Protein AF-A0A4C1Y796-F1 (afdb_monomer_lite)

Foldseek 3Di:
DDPDPVVVVVCVVCVVVVVVVVQVVCVVVVNDDDPPCVVCPPPVNVVVVVVVVVVVVVQLVQADCLPDPPDDPVFDADNVRSDTDDPVLVVCVVCVVVVVVVLVVVQVVCCVVPVCSVVDDDDDDDHRHPVVPDDFDWDQDPNDTDTDDDPPCPVVVVVVVVVVVD

Sequence (166 aa):
MTNSVAARQRWAINHSARARLISHVLKTAGIAKNQDITSELKSSRIRKSHQQVEKFTRTLQQYMNPFDNSLDADKLYNITTGEAAAQNTTDFLLNVESRGETLRDNFITEVIERHARFQEPIKKNPVFTFSTVKEKKKVVLGGKVQELRLQRDLFGRLLALSLEKK

pLDDT: mean 81.38, std 10.47, range [43.47, 95.38]

Structure (mmCIF, N/CA/C/O backbone):
data_AF-A0A4C1Y796-F1
#
_entry.id   AF-A0A4C1Y796-F1
#
loop_
_atom_site.group_PDB
_atom_site.id
_atom_site.type_symbol
_atom_site.label_atom_id
_atom_site.label_alt_id
_atom_site.label_comp_id
_atom_site.label_asym_id
_atom_site.label_entity_id
_atom_site.label_seq_id
_atom_site.pdbx_PDB_ins_code
_atom_site.Cartn_x
_atom_site.Cartn_y
_atom_site.Cartn_z
_atom_site.occupancy
_atom_site.B_iso_or_equiv
_atom_site.auth_seq_id
_atom_site.auth_comp_id
_atom_site.auth_asym_id
_atom_site.auth_atom_id
_atom_site.pdbx_PDB_model_num
ATOM 1 N N . MET A 1 1 ? 16.492 1.380 15.824 1.00 44.69 1 MET A N 1
ATOM 2 C CA . MET A 1 1 ? 16.073 -0.037 15.923 1.00 44.69 1 MET A CA 1
ATOM 3 C C . MET A 1 1 ? 17.283 -0.894 15.603 1.00 44.69 1 MET A C 1
ATOM 5 O O . MET A 1 1 ? 17.937 -0.628 14.607 1.00 44.69 1 MET A O 1
ATOM 9 N N . THR A 1 2 ? 17.640 -1.836 16.470 1.00 43.47 2 THR A N 1
ATOM 10 C CA . THR A 1 2 ? 18.815 -2.704 16.311 1.00 43.47 2 THR A CA 1
ATOM 11 C C . THR A 1 2 ? 18.591 -3.703 15.167 1.00 43.47 2 THR A C 1
ATOM 13 O O . THR A 1 2 ? 17.602 -4.437 15.156 1.00 43.47 2 THR A O 1
ATOM 16 N N . ASN A 1 3 ? 19.507 -3.742 14.194 1.00 62.19 3 ASN A N 1
ATOM 17 C CA . ASN A 1 3 ? 19.367 -4.552 12.974 1.00 62.19 3 ASN A CA 1
ATOM 18 C C . ASN A 1 3 ? 19.510 -6.074 13.197 1.00 62.19 3 ASN A C 1
ATOM 20 O O . ASN A 1 3 ? 19.205 -6.850 12.295 1.00 62.19 3 ASN A O 1
ATOM 24 N N . SER A 1 4 ? 19.865 -6.532 14.402 1.00 81.38 4 SER A N 1
ATOM 25 C CA . SER A 1 4 ? 20.043 -7.958 14.717 1.00 81.38 4 SER A CA 1
ATOM 26 C C . SER A 1 4 ? 18.717 -8.700 14.960 1.00 81.38 4 SER A C 1
ATOM 28 O O . SER A 1 4 ? 17.916 -8.308 15.813 1.00 81.38 4 SER A O 1
ATOM 30 N N . VAL A 1 5 ? 18.511 -9.816 14.248 1.00 77.38 5 VAL A N 1
ATOM 31 C CA . VAL A 1 5 ? 17.364 -10.736 14.415 1.00 77.38 5 VAL A CA 1
ATOM 32 C C . VAL A 1 5 ? 17.306 -11.297 15.840 1.00 77.38 5 VAL A C 1
ATOM 34 O O . VAL A 1 5 ? 16.261 -11.224 16.485 1.00 77.38 5 VAL A O 1
ATOM 37 N N . ALA A 1 6 ? 18.441 -11.756 16.375 1.00 81.81 6 ALA A N 1
ATOM 38 C CA . ALA A 1 6 ? 18.541 -12.277 17.739 1.00 81.81 6 ALA A CA 1
ATOM 39 C C . ALA A 1 6 ? 18.196 -11.214 18.797 1.00 81.81 6 ALA A C 1
ATOM 41 O O . ALA A 1 6 ? 17.569 -11.509 19.815 1.00 81.81 6 ALA A O 1
ATOM 42 N N . ALA A 1 7 ? 18.567 -9.951 18.559 1.00 76.12 7 ALA A N 1
ATOM 43 C CA . ALA A 1 7 ? 18.174 -8.852 19.438 1.00 76.12 7 ALA A CA 1
ATOM 44 C C . ALA A 1 7 ? 16.652 -8.624 19.430 1.00 76.12 7 ALA A C 1
ATOM 46 O O . ALA A 1 7 ? 16.073 -8.412 20.494 1.00 76.12 7 ALA A O 1
ATOM 47 N N . ARG A 1 8 ? 15.994 -8.727 18.264 1.00 76.06 8 ARG A N 1
ATOM 48 C CA . ARG A 1 8 ? 14.529 -8.618 18.150 1.00 76.06 8 ARG A CA 1
ATOM 49 C C . ARG A 1 8 ? 13.802 -9.775 18.832 1.00 76.06 8 ARG A C 1
ATOM 51 O O . ARG A 1 8 ? 12.835 -9.520 19.538 1.00 76.06 8 ARG A O 1
ATOM 58 N N . GLN A 1 9 ? 14.288 -11.008 18.689 1.00 76.62 9 GLN A N 1
ATOM 59 C CA . GLN A 1 9 ? 13.719 -12.181 19.367 1.00 76.62 9 GLN A CA 1
ATOM 60 C C . GLN A 1 9 ? 13.841 -12.06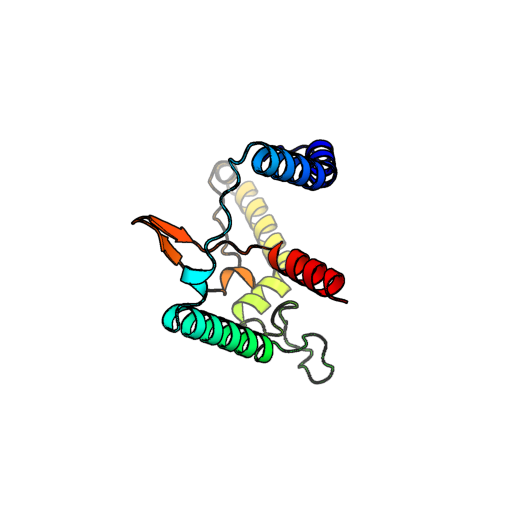6 20.889 1.00 76.62 9 GLN A C 1
ATOM 62 O O . GLN A 1 9 ? 12.847 -12.184 21.601 1.00 76.62 9 GLN A O 1
ATOM 67 N N . ARG A 1 10 ? 15.039 -11.742 21.399 1.00 77.12 10 ARG A N 1
ATOM 68 C CA . ARG A 1 10 ? 15.248 -11.517 22.838 1.00 77.12 10 ARG A CA 1
ATOM 69 C C . ARG A 1 10 ? 14.398 -10.374 23.372 1.00 77.12 10 ARG A C 1
ATOM 71 O O . ARG A 1 10 ? 13.923 -10.462 24.501 1.00 77.12 10 ARG A O 1
ATOM 78 N N . TRP A 1 11 ? 14.220 -9.309 22.592 1.00 74.38 11 TRP A N 1
ATOM 79 C CA . TRP A 1 11 ? 13.318 -8.225 22.958 1.00 74.38 11 TRP A CA 1
ATOM 80 C C . TRP A 1 11 ? 11.871 -8.719 23.002 1.00 74.38 11 TRP A C 1
ATOM 82 O O . TRP A 1 11 ? 11.246 -8.575 24.039 1.00 74.38 11 TRP A O 1
ATOM 92 N N . ALA A 1 12 ? 11.366 -9.378 21.958 1.00 72.81 12 ALA A N 1
ATOM 93 C CA . ALA A 1 12 ? 9.986 -9.865 21.902 1.00 72.81 12 ALA A CA 1
ATOM 94 C C . ALA A 1 12 ? 9.640 -10.821 23.058 1.00 72.81 12 ALA A C 1
ATOM 96 O O . ALA A 1 12 ? 8.595 -10.665 23.683 1.00 72.81 12 ALA A O 1
ATOM 97 N N . ILE A 1 13 ? 10.544 -11.750 23.390 1.00 77.50 13 ILE A N 1
ATOM 98 C CA . ILE A 1 13 ? 10.353 -12.722 24.479 1.00 77.50 13 ILE A CA 1
ATOM 99 C C . ILE A 1 13 ? 10.372 -12.030 25.849 1.00 77.50 13 ILE A C 1
ATOM 101 O O . ILE A 1 13 ? 9.505 -12.266 26.684 1.00 77.50 13 ILE A O 1
ATOM 105 N N . ASN A 1 14 ? 11.351 -11.153 26.092 1.00 80.44 14 ASN A N 1
ATOM 106 C CA . ASN A 1 14 ? 11.562 -10.582 27.426 1.00 80.44 14 ASN A CA 1
ATOM 107 C C . ASN A 1 14 ? 10.782 -9.288 27.678 1.00 80.44 14 ASN A C 1
ATOM 109 O O . ASN A 1 14 ? 10.699 -8.841 28.822 1.00 80.44 14 ASN A O 1
ATOM 113 N N . HIS A 1 15 ? 10.257 -8.637 26.640 1.00 78.25 15 HIS A N 1
ATOM 114 C CA . HIS A 1 15 ? 9.634 -7.323 26.769 1.00 78.25 15 HIS A CA 1
ATOM 115 C C . HIS A 1 15 ? 8.375 -7.375 27.632 1.00 78.25 15 HIS A C 1
ATOM 117 O O . HIS A 1 15 ? 8.231 -6.542 28.524 1.00 78.25 15 HIS A O 1
ATOM 123 N N . SER A 1 16 ? 7.513 -8.374 27.432 1.00 76.94 16 SER A N 1
ATOM 124 C CA . SER A 1 16 ? 6.291 -8.550 28.225 1.00 76.94 16 SER A CA 1
ATOM 125 C C . SER A 1 16 ? 6.600 -8.821 29.702 1.00 76.94 16 SER A C 1
ATOM 127 O O . SER A 1 16 ? 6.007 -8.195 30.580 1.00 76.94 16 SER A O 1
ATOM 129 N N . ALA A 1 17 ? 7.580 -9.684 29.985 1.00 77.75 17 ALA A N 1
ATOM 130 C CA . ALA A 1 17 ? 8.030 -9.990 31.342 1.00 77.75 17 ALA A CA 1
ATOM 131 C C . ALA A 1 17 ? 8.641 -8.762 32.037 1.00 77.75 17 ALA A C 1
ATOM 133 O O . ALA A 1 17 ? 8.296 -8.456 33.178 1.00 77.75 17 ALA A O 1
ATOM 134 N N . ARG A 1 18 ? 9.494 -8.005 31.332 1.00 81.44 18 ARG A N 1
ATOM 135 C CA . ARG A 1 18 ? 10.072 -6.750 31.840 1.00 81.44 18 ARG A CA 1
ATOM 136 C C . ARG A 1 18 ? 9.007 -5.693 32.101 1.00 81.44 18 ARG A C 1
ATOM 138 O O . ARG A 1 18 ? 9.038 -5.066 33.152 1.00 81.44 18 ARG A O 1
ATOM 145 N N . ALA A 1 19 ? 8.060 -5.517 31.181 1.00 82.19 19 ALA A N 1
ATOM 146 C CA . ALA A 1 19 ? 6.948 -4.591 31.363 1.00 82.19 19 ALA A CA 1
ATOM 147 C C . ALA A 1 19 ? 6.131 -4.960 32.608 1.00 82.19 19 ALA A C 1
ATOM 149 O O . ALA A 1 19 ? 5.857 -4.096 33.433 1.00 82.19 19 ALA A O 1
ATOM 150 N N . ARG A 1 20 ? 5.831 -6.251 32.798 1.00 81.00 20 ARG A N 1
ATOM 151 C CA . ARG A 1 20 ? 5.090 -6.751 33.963 1.00 81.00 20 ARG A CA 1
ATOM 152 C C . ARG A 1 20 ? 5.836 -6.518 35.281 1.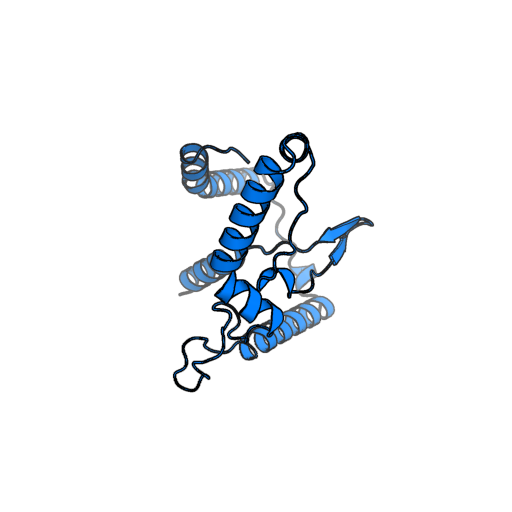00 81.00 20 ARG A C 1
ATOM 154 O O . ARG A 1 20 ? 5.225 -6.044 36.233 1.00 81.00 20 ARG A O 1
ATOM 161 N N . LEU A 1 21 ? 7.141 -6.801 35.328 1.00 86.12 21 LEU A N 1
ATOM 162 C CA . LEU A 1 21 ? 7.988 -6.533 36.499 1.00 86.12 21 LEU A CA 1
ATOM 163 C C . LEU A 1 21 ? 8.018 -5.043 36.844 1.00 86.12 21 LEU A C 1
ATOM 165 O O . LEU A 1 21 ? 7.805 -4.679 37.996 1.00 86.12 21 LEU A O 1
ATOM 169 N N . ILE A 1 22 ? 8.220 -4.180 35.847 1.00 84.94 22 ILE A N 1
ATOM 170 C CA . ILE A 1 22 ? 8.227 -2.725 36.038 1.00 84.94 22 ILE A CA 1
ATOM 171 C C . ILE A 1 22 ? 6.864 -2.247 36.550 1.00 84.94 22 ILE A C 1
ATOM 173 O O . ILE A 1 22 ? 6.808 -1.514 37.534 1.00 84.94 22 ILE A O 1
ATOM 177 N N . SER A 1 23 ? 5.762 -2.691 35.937 1.00 82.81 23 SER A N 1
ATOM 178 C CA . SER A 1 23 ? 4.407 -2.360 36.395 1.00 82.81 23 SER A CA 1
ATOM 179 C C . SER A 1 23 ? 4.155 -2.812 37.832 1.00 82.81 23 SER A C 1
ATOM 181 O O . SER A 1 23 ? 3.546 -2.068 38.599 1.00 82.81 23 SER A O 1
ATOM 183 N N . HIS A 1 24 ? 4.635 -4.000 38.211 1.00 86.81 24 HIS A N 1
ATOM 184 C CA . HIS A 1 24 ? 4.525 -4.498 39.577 1.00 86.81 24 HIS A CA 1
ATOM 185 C C . HIS A 1 24 ? 5.317 -3.619 40.551 1.00 86.81 24 HIS A C 1
ATOM 187 O O . HIS A 1 24 ? 4.725 -3.098 41.485 1.00 86.81 24 HIS A O 1
ATOM 193 N N . VAL A 1 25 ? 6.602 -3.356 40.285 1.00 89.00 25 VAL A N 1
ATOM 194 C CA . VAL A 1 25 ? 7.455 -2.499 41.131 1.00 89.00 25 VAL A CA 1
ATOM 195 C C . VAL A 1 25 ? 6.861 -1.100 41.302 1.00 89.00 25 VAL A C 1
ATOM 197 O O . VAL A 1 25 ? 6.788 -0.602 42.421 1.00 89.00 25 VAL A O 1
ATOM 200 N N . LEU A 1 26 ? 6.379 -0.479 40.221 1.00 86.50 26 LEU A N 1
ATOM 201 C CA . LEU A 1 26 ? 5.731 0.836 40.283 1.00 86.50 26 LEU A CA 1
ATOM 202 C C . LEU A 1 26 ? 4.467 0.817 41.150 1.00 86.50 26 LEU A C 1
ATOM 204 O O . LEU A 1 26 ? 4.203 1.788 41.860 1.00 86.50 26 LEU A O 1
ATOM 208 N N . LYS A 1 27 ? 3.693 -0.274 41.102 1.00 85.81 27 LYS A N 1
ATOM 209 C CA . LYS A 1 27 ? 2.500 -0.459 41.937 1.00 85.81 27 LYS A CA 1
ATOM 210 C C . LYS A 1 27 ? 2.877 -0.626 43.407 1.00 85.81 27 LYS A C 1
ATOM 212 O O . LYS A 1 27 ? 2.297 0.053 44.246 1.00 85.81 27 LYS A O 1
ATOM 217 N N . THR A 1 28 ? 3.860 -1.471 43.714 1.00 87.62 28 THR A N 1
ATOM 218 C CA . THR A 1 28 ? 4.323 -1.716 45.090 1.00 87.62 28 THR A CA 1
ATOM 219 C C . THR A 1 28 ? 4.978 -0.478 45.704 1.00 87.62 28 THR A C 1
ATOM 221 O O . THR A 1 28 ? 4.809 -0.221 46.889 1.00 87.62 28 THR A O 1
ATOM 224 N N . ALA A 1 29 ? 5.666 0.332 44.896 1.00 88.88 29 ALA A N 1
ATOM 225 C CA . ALA A 1 29 ? 6.259 1.600 45.317 1.00 88.88 29 ALA A CA 1
ATOM 226 C C . ALA A 1 29 ? 5.237 2.747 45.466 1.00 88.88 29 ALA A C 1
ATOM 228 O O . ALA A 1 29 ? 5.627 3.866 45.785 1.00 88.88 29 ALA A O 1
ATOM 229 N N . GLY A 1 30 ? 3.949 2.516 45.177 1.00 82.50 30 GLY A N 1
ATOM 230 C CA . GLY A 1 30 ? 2.908 3.552 45.229 1.00 82.50 30 GLY A CA 1
ATOM 231 C C . GLY A 1 30 ? 3.037 4.644 44.155 1.00 82.50 30 GLY A C 1
ATOM 232 O O . GLY A 1 30 ? 2.333 5.647 44.208 1.00 82.50 30 GLY A O 1
ATOM 233 N N . ILE A 1 31 ? 3.923 4.460 43.170 1.00 85.81 31 ILE A N 1
ATOM 234 C CA . ILE A 1 31 ? 4.189 5.417 42.080 1.00 85.81 31 ILE A CA 1
ATOM 235 C C . ILE A 1 31 ? 3.190 5.225 40.930 1.00 85.81 31 ILE A C 1
ATOM 237 O O . ILE A 1 31 ? 2.945 6.140 40.139 1.00 85.81 31 ILE A O 1
ATOM 241 N N . ALA A 1 32 ? 2.611 4.028 40.809 1.00 76.44 32 ALA A N 1
ATOM 242 C CA . ALA A 1 32 ? 1.617 3.736 39.790 1.00 76.44 32 ALA A CA 1
ATOM 243 C C . ALA A 1 32 ? 0.385 4.633 39.975 1.00 76.44 32 ALA A C 1
ATOM 245 O O . ALA A 1 32 ? -0.397 4.469 40.909 1.00 76.44 32 ALA A O 1
ATOM 246 N N . LYS A 1 33 ? 0.191 5.574 39.048 1.00 68.44 33 LYS A N 1
ATOM 247 C CA . LYS A 1 33 ? -1.053 6.336 38.957 1.00 68.44 33 LYS A CA 1
ATOM 248 C C . LYS A 1 33 ? -2.173 5.386 38.550 1.00 68.44 33 LYS A C 1
ATOM 250 O O . LYS A 1 33 ? -2.094 4.764 37.489 1.00 68.44 33 LYS A O 1
ATOM 255 N N . ASN A 1 34 ? -3.223 5.310 39.362 1.00 68.50 34 ASN A N 1
ATOM 256 C CA . ASN A 1 34 ? -4.478 4.724 38.913 1.00 68.50 34 ASN A CA 1
ATOM 257 C C . ASN A 1 34 ? -4.961 5.516 37.693 1.00 68.50 34 ASN A C 1
ATOM 259 O O . ASN A 1 34 ? -4.911 6.748 37.683 1.00 68.50 34 ASN A O 1
ATOM 263 N N . GLN A 1 35 ? -5.370 4.810 36.642 1.00 64.50 35 GLN A N 1
ATOM 264 C CA . GLN A 1 35 ? -5.948 5.450 35.468 1.00 64.50 35 GLN A CA 1
ATOM 265 C C . GLN A 1 35 ? -7.225 6.182 35.892 1.00 64.50 35 GLN A C 1
ATOM 267 O O . GLN A 1 35 ? -8.168 5.557 36.374 1.00 64.50 35 GLN A O 1
ATOM 272 N N . ASP A 1 36 ? -7.256 7.504 35.719 1.00 66.75 36 ASP A N 1
ATOM 273 C CA . ASP A 1 36 ? -8.472 8.289 35.913 1.00 66.75 36 ASP A CA 1
ATOM 274 C C . ASP A 1 36 ? -9.425 8.071 34.728 1.00 66.75 36 ASP A C 1
ATOM 276 O O . ASP A 1 36 ? -9.423 8.801 33.728 1.00 66.75 36 ASP A O 1
ATOM 280 N N . ILE A 1 37 ? -10.244 7.028 34.857 1.00 69.50 37 ILE A N 1
ATOM 281 C CA . ILE A 1 37 ? -11.282 6.660 33.888 1.00 69.50 37 ILE A CA 1
ATOM 282 C C . ILE A 1 37 ? -12.424 7.682 33.833 1.00 69.50 37 ILE A C 1
ATOM 284 O O . ILE A 1 37 ? -13.161 7.733 32.850 1.00 69.50 37 ILE A O 1
ATOM 288 N N . THR A 1 38 ? -12.565 8.544 34.845 1.00 74.75 38 THR A N 1
ATOM 289 C CA . THR A 1 38 ? -13.658 9.527 34.941 1.00 74.75 38 THR A CA 1
ATOM 290 C C . THR A 1 38 ? -13.635 10.493 33.760 1.00 74.75 38 THR A C 1
ATOM 292 O O . THR A 1 38 ? -14.674 10.928 33.258 1.00 74.75 38 THR A O 1
ATOM 295 N N . SER A 1 39 ? -12.436 10.803 33.262 1.00 73.44 39 SER A N 1
ATOM 296 C CA . SER A 1 39 ? -12.249 11.638 32.079 1.00 73.44 39 SER A CA 1
ATOM 297 C C . SER A 1 39 ? -12.752 10.982 30.784 1.00 73.44 39 SER A C 1
ATOM 299 O O . SER A 1 39 ? -13.239 11.700 29.904 1.00 73.44 39 SER A O 1
ATOM 301 N N . GLU A 1 40 ? -12.690 9.651 30.681 1.00 70.50 40 GLU A N 1
ATOM 302 C CA . GLU A 1 40 ? -13.176 8.863 29.540 1.00 70.50 40 GLU A CA 1
ATOM 303 C C . GLU A 1 40 ? -14.692 8.634 29.594 1.00 70.50 40 GLU A C 1
ATOM 305 O O . GLU A 1 40 ? -15.341 8.608 28.548 1.00 70.50 40 GLU A O 1
ATOM 310 N N . LEU A 1 41 ? -15.271 8.581 30.798 1.00 81.12 41 LEU A N 1
ATOM 311 C CA . LEU A 1 41 ? -16.715 8.432 31.032 1.00 81.12 41 LEU A CA 1
ATOM 312 C C . LEU A 1 41 ? -17.532 9.705 30.738 1.00 81.12 41 LEU A C 1
ATOM 314 O O . LEU A 1 41 ? -18.760 9.698 30.819 1.00 81.12 41 LEU A O 1
ATOM 318 N N . LYS A 1 42 ? -16.888 10.819 30.366 1.00 87.94 42 LYS A N 1
ATOM 319 C CA . LYS A 1 42 ? -17.597 12.041 29.959 1.00 87.94 42 LYS A CA 1
ATOM 320 C C . LYS A 1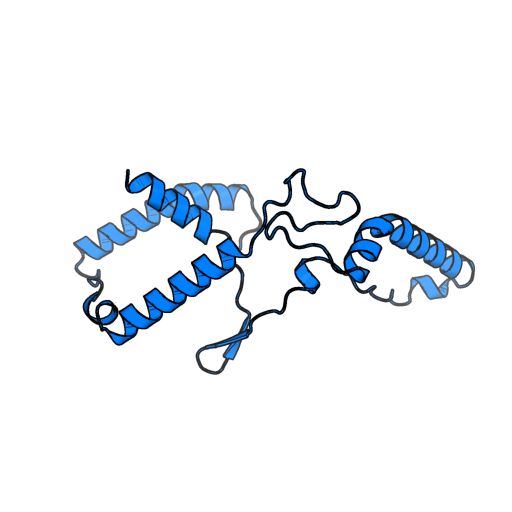 42 ? -18.440 11.766 28.710 1.00 87.94 42 LYS A C 1
ATOM 322 O O . LYS A 1 42 ? -17.917 11.296 27.703 1.00 87.94 42 LYS A O 1
ATOM 327 N N . SER A 1 43 ? -19.713 12.171 28.717 1.00 87.62 43 SER A N 1
ATOM 328 C CA . SER A 1 43 ? -20.648 11.976 27.588 1.00 87.62 43 SER A CA 1
ATOM 329 C C . SER A 1 43 ? -20.070 12.414 26.228 1.00 87.62 43 SER A C 1
ATOM 331 O O . SER A 1 43 ? -20.183 11.707 25.226 1.00 87.62 43 SER A O 1
ATOM 333 N N . SER A 1 44 ? -19.332 13.529 26.189 1.00 87.69 44 SER A N 1
ATOM 334 C CA . SER A 1 44 ? -18.669 14.007 24.968 1.00 87.69 44 SER A CA 1
ATOM 335 C C . SER A 1 44 ? -17.576 13.064 24.439 1.00 87.69 44 SER A C 1
ATOM 337 O O . SER A 1 44 ? -17.386 12.980 23.223 1.00 87.69 44 SER A O 1
ATOM 339 N N . ARG A 1 45 ? -16.860 12.356 25.323 1.00 82.81 45 ARG A N 1
ATOM 340 C CA . ARG A 1 45 ? -15.840 11.351 24.984 1.00 82.81 45 ARG A CA 1
ATOM 341 C C . ARG A 1 45 ? -16.485 10.044 24.547 1.00 82.81 45 ARG A C 1
ATOM 343 O O . ARG A 1 45 ? -16.089 9.525 23.507 1.00 82.81 45 ARG A O 1
ATOM 350 N N . ILE A 1 46 ? -17.520 9.593 25.255 1.00 87.69 46 ILE A N 1
ATOM 351 C CA . ILE A 1 46 ? -18.316 8.416 24.880 1.00 87.69 46 ILE A CA 1
ATOM 352 C C . ILE A 1 46 ? -18.894 8.599 23.474 1.00 87.69 46 ILE A C 1
ATOM 354 O O . ILE A 1 46 ? -18.683 7.754 22.608 1.00 87.69 46 ILE A O 1
ATOM 358 N N . ARG A 1 47 ? -19.524 9.749 23.195 1.00 91.38 47 ARG A N 1
ATOM 359 C CA . ARG A 1 47 ? -20.065 10.064 21.864 1.00 91.38 47 ARG A CA 1
ATOM 360 C C . ARG A 1 47 ? -18.991 10.034 20.774 1.00 91.38 47 ARG A C 1
ATOM 362 O O . ARG A 1 47 ? -19.224 9.481 19.705 1.00 91.38 47 ARG A O 1
ATOM 369 N N . LYS A 1 48 ? -17.809 10.607 21.032 1.00 88.94 48 LYS A N 1
ATOM 370 C CA . LYS A 1 48 ? -16.680 10.562 20.083 1.00 88.94 48 LYS A CA 1
ATOM 371 C C . LYS A 1 48 ? -16.191 9.134 19.843 1.00 88.94 48 LYS A C 1
ATOM 373 O O . LYS A 1 48 ? -15.937 8.786 18.696 1.00 88.94 48 LYS A O 1
ATOM 37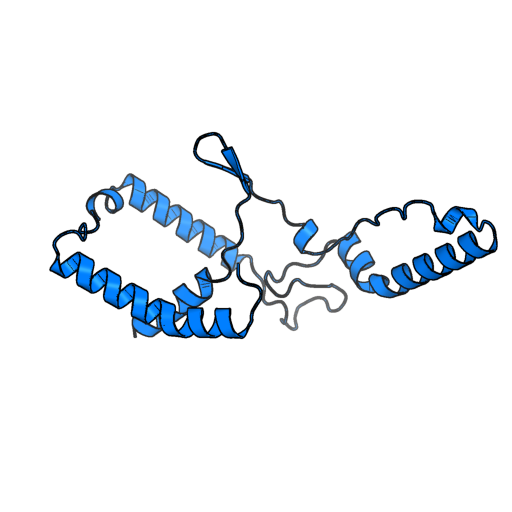8 N N . SER A 1 49 ? -16.073 8.331 20.899 1.00 85.69 49 SER A N 1
ATOM 379 C CA . SER A 1 49 ? -15.672 6.925 20.800 1.00 85.69 49 SER A CA 1
ATOM 380 C C . SER A 1 49 ? -16.680 6.128 19.970 1.00 85.69 49 SER A C 1
ATOM 382 O O . SER A 1 49 ? -16.298 5.453 19.019 1.00 85.69 49 SER A O 1
ATOM 384 N N . HIS A 1 50 ? -17.978 6.312 20.229 1.00 89.88 50 HIS A N 1
ATOM 385 C CA . HIS A 1 50 ? -19.042 5.681 19.452 1.00 89.88 50 HIS A CA 1
ATOM 386 C C . HIS A 1 50 ? -18.956 6.042 17.964 1.00 89.88 50 HIS A C 1
ATOM 388 O O . HIS A 1 50 ? -18.887 5.155 17.122 1.00 89.88 50 HIS A O 1
ATOM 394 N N . GLN A 1 51 ? -18.814 7.331 17.637 1.00 92.94 51 GLN A N 1
ATOM 395 C CA . GLN A 1 51 ? -18.624 7.783 16.253 1.00 92.94 51 GLN A CA 1
ATOM 396 C C . GLN A 1 51 ? -17.375 7.184 15.588 1.00 92.94 51 GLN A C 1
ATOM 398 O O . GLN A 1 51 ? -17.356 6.973 14.377 1.00 92.94 51 GLN A O 1
ATOM 403 N N . GLN A 1 52 ? -16.297 6.954 16.342 1.00 87.81 52 GLN A N 1
ATOM 404 C CA . GLN A 1 52 ? -15.087 6.315 15.818 1.00 87.81 52 GLN A CA 1
ATOM 405 C C . GLN A 1 52 ? -15.315 4.831 15.530 1.00 87.81 52 GLN A C 1
ATOM 407 O O . GLN A 1 52 ? -14.904 4.363 14.469 1.00 87.81 52 GLN A O 1
ATOM 412 N N . VAL A 1 53 ? -15.997 4.121 16.431 1.00 88.75 53 VAL A N 1
ATOM 413 C CA . VAL A 1 53 ? -16.376 2.716 16.236 1.00 88.75 53 VAL A CA 1
ATOM 414 C C . VAL A 1 53 ? -17.318 2.579 15.044 1.00 88.75 53 VAL A C 1
ATOM 416 O O . VAL A 1 53 ? -17.054 1.769 14.166 1.00 88.75 53 VAL A O 1
ATOM 419 N N . GLU A 1 54 ? -18.349 3.416 14.935 1.00 92.88 54 GLU A N 1
ATOM 420 C CA . GLU A 1 54 ? -19.256 3.410 13.782 1.00 92.88 54 GLU A CA 1
ATOM 421 C C . GLU A 1 54 ? -18.515 3.646 12.465 1.00 92.88 54 GLU A C 1
ATOM 423 O O . GLU A 1 54 ? -18.746 2.938 11.487 1.00 92.88 54 GLU A O 1
ATOM 428 N N . LYS A 1 55 ? -17.595 4.620 12.425 1.00 88.50 55 LYS A N 1
ATOM 429 C CA . LYS A 1 55 ? -16.758 4.863 11.240 1.00 88.50 55 LYS A CA 1
ATOM 430 C C . LYS A 1 55 ? -15.902 3.650 10.898 1.00 88.50 55 LYS A C 1
ATOM 432 O O . LYS A 1 55 ? -15.783 3.310 9.723 1.00 88.50 55 LYS A O 1
ATOM 437 N N . PHE A 1 56 ? -15.310 3.012 11.901 1.00 85.25 56 PHE A N 1
ATOM 438 C CA . PHE A 1 56 ? -14.504 1.812 11.716 1.00 85.25 56 PHE A CA 1
ATOM 439 C C . PHE A 1 56 ? -15.341 0.653 11.165 1.00 85.25 56 PHE A C 1
ATOM 441 O O . PHE A 1 56 ? -14.976 0.088 10.138 1.00 85.25 56 PHE A O 1
ATOM 448 N N . THR A 1 57 ? -16.498 0.368 11.766 1.00 86.69 57 THR A N 1
ATOM 449 C CA . THR A 1 57 ? -17.426 -0.671 11.302 1.00 86.69 57 THR A CA 1
ATOM 450 C C . THR A 1 57 ? -17.901 -0.400 9.879 1.00 86.69 57 THR A C 1
ATOM 452 O O . THR A 1 57 ? -17.837 -1.295 9.044 1.00 86.69 57 THR A O 1
ATOM 455 N N . ARG A 1 58 ? -18.290 0.842 9.562 1.00 88.62 58 ARG A N 1
ATOM 456 C CA . ARG A 1 58 ? -18.656 1.236 8.191 1.00 88.62 58 ARG A CA 1
ATOM 457 C C . ARG A 1 58 ? -17.512 1.018 7.203 1.00 88.62 58 ARG A C 1
ATOM 459 O O . ARG A 1 58 ? -17.752 0.559 6.097 1.00 88.62 58 ARG A O 1
ATOM 466 N N . THR A 1 59 ? -16.275 1.319 7.601 1.00 84.62 59 THR A N 1
ATOM 467 C CA . THR A 1 59 ? -15.095 1.098 6.748 1.00 84.62 59 THR A CA 1
ATOM 468 C C . THR A 1 59 ? -14.856 -0.394 6.512 1.00 84.62 59 THR A C 1
ATOM 470 O O . THR A 1 59 ? -14.553 -0.788 5.395 1.00 84.62 59 THR A O 1
ATOM 473 N N . LEU A 1 60 ? -15.023 -1.236 7.537 1.00 83.00 60 LEU A N 1
ATOM 474 C CA . LEU A 1 60 ? -14.915 -2.689 7.379 1.00 83.00 60 LEU A CA 1
ATOM 475 C C . LEU A 1 60 ? -16.019 -3.260 6.487 1.00 83.00 60 LEU A C 1
ATOM 477 O O . LEU A 1 60 ? -15.742 -4.134 5.680 1.00 83.00 60 LEU A O 1
ATOM 481 N N . GLN A 1 61 ? -17.246 -2.751 6.599 1.00 84.81 61 GLN A N 1
ATOM 482 C CA . GLN A 1 61 ? -18.366 -3.159 5.743 1.00 84.81 61 GLN A CA 1
ATOM 483 C C . GLN A 1 61 ? -18.160 -2.790 4.270 1.00 84.81 61 GLN A C 1
ATOM 485 O O . GLN A 1 61 ? -18.748 -3.419 3.400 1.00 84.81 61 GLN A O 1
ATOM 490 N N . GLN A 1 62 ? -17.344 -1.773 3.985 1.00 82.81 62 GLN A N 1
ATOM 491 C CA . GLN A 1 62 ? -16.957 -1.418 2.619 1.00 82.81 62 GLN A CA 1
ATOM 492 C C . GLN A 1 62 ? -15.896 -2.360 2.043 1.00 82.81 62 GLN A C 1
ATOM 494 O O . GLN A 1 62 ? -15.678 -2.344 0.834 1.00 82.81 62 GLN A O 1
ATOM 499 N N . TYR A 1 63 ? -15.208 -3.143 2.879 1.00 86.44 63 TYR A N 1
ATOM 500 C CA . TYR A 1 63 ? -14.228 -4.102 2.390 1.00 86.44 63 TYR A CA 1
ATOM 501 C C . TYR A 1 63 ? -14.942 -5.336 1.866 1.00 86.44 63 TYR A C 1
ATOM 503 O O . TYR A 1 63 ? -15.825 -5.900 2.510 1.00 86.44 63 TYR A O 1
ATOM 511 N N . MET A 1 64 ? -14.534 -5.744 0.674 1.00 82.38 64 MET A N 1
ATOM 512 C CA . MET A 1 64 ? -15.074 -6.908 -0.006 1.00 82.38 64 MET A CA 1
ATOM 513 C C . MET A 1 64 ? -14.135 -8.097 0.189 1.00 82.38 64 MET A C 1
ATOM 515 O O . MET A 1 64 ? -12.930 -7.916 0.368 1.00 82.38 64 MET A O 1
ATOM 519 N N . ASN A 1 65 ? -14.673 -9.316 0.145 1.00 84.12 65 ASN A N 1
ATOM 520 C CA . ASN A 1 65 ? -13.846 -10.515 0.070 1.00 84.12 65 ASN A CA 1
ATOM 521 C C . ASN A 1 65 ? -13.116 -10.534 -1.289 1.00 84.12 65 ASN A C 1
ATOM 523 O O . ASN A 1 65 ? -13.785 -10.705 -2.304 1.00 84.12 65 ASN A O 1
ATOM 527 N N . PRO A 1 66 ? -11.778 -10.387 -1.342 1.00 84.00 66 PRO A N 1
ATOM 528 C CA . PRO A 1 66 ? -11.028 -10.354 -2.602 1.00 84.00 66 PRO A CA 1
ATOM 529 C C . PRO A 1 66 ? -10.949 -11.719 -3.307 1.00 84.00 66 PRO A C 1
ATOM 531 O O . PRO A 1 66 ? -10.400 -11.792 -4.400 1.00 84.00 66 PRO A O 1
ATOM 534 N N . PHE A 1 67 ? -11.442 -12.791 -2.680 1.00 84.25 67 PHE A N 1
ATOM 535 C CA . PHE A 1 67 ? -11.443 -14.156 -3.217 1.00 84.25 67 PHE A CA 1
ATOM 536 C C . PHE A 1 67 ? -12.858 -14.670 -3.507 1.00 84.25 67 PHE A C 1
ATOM 538 O O . PHE A 1 67 ? -13.078 -15.877 -3.567 1.00 84.25 67 PHE A O 1
ATOM 545 N N . ASP A 1 68 ? -13.842 -13.776 -3.596 1.00 87.94 68 ASP A N 1
ATOM 546 C CA . ASP A 1 68 ? -15.201 -14.167 -3.953 1.00 87.94 68 ASP A CA 1
ATOM 547 C C . ASP A 1 68 ? -15.258 -14.605 -5.429 1.00 87.94 68 ASP A C 1
ATOM 549 O O . ASP A 1 68 ? -14.692 -13.957 -6.308 1.00 87.94 68 ASP A O 1
ATOM 553 N N . ASN A 1 69 ? -15.945 -15.714 -5.707 1.00 86.00 69 ASN A N 1
ATOM 554 C CA . ASN A 1 69 ? -16.077 -16.270 -7.057 1.00 86.00 69 ASN A CA 1
ATOM 555 C C . ASN A 1 69 ? -16.943 -15.396 -7.980 1.00 86.00 69 ASN A C 1
ATOM 557 O O . ASN A 1 69 ? -16.946 -15.603 -9.189 1.00 86.00 69 ASN A O 1
ATOM 561 N N . SER A 1 70 ? -17.701 -14.450 -7.418 1.00 87.88 70 SER A N 1
ATOM 562 C CA . SER A 1 70 ? -18.488 -13.468 -8.172 1.00 87.88 70 SER A CA 1
ATOM 563 C C . SER A 1 70 ? -17.661 -12.292 -8.705 1.00 87.88 70 SER A C 1
A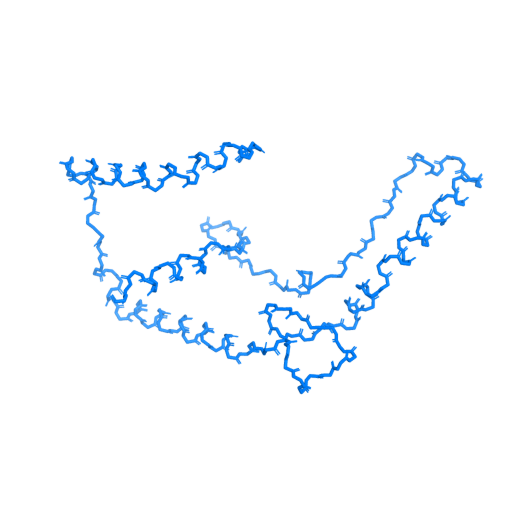TOM 565 O O . SER A 1 70 ? -18.202 -11.441 -9.415 1.00 87.88 70 SER A O 1
ATOM 567 N N . LEU A 1 71 ? -16.370 -12.218 -8.363 1.00 87.00 71 LEU A N 1
ATOM 568 C CA . LEU A 1 71 ? -15.489 -11.156 -8.832 1.00 87.00 71 LEU A CA 1
ATOM 569 C C . LEU A 1 71 ? -15.083 -11.339 -10.289 1.00 87.00 71 LEU A C 1
ATOM 571 O O . LEU A 1 71 ? -14.973 -12.443 -10.814 1.00 87.00 71 LEU A O 1
ATOM 575 N N . ASP A 1 72 ? -14.820 -10.202 -10.918 1.00 89.69 72 ASP A N 1
ATOM 576 C CA . ASP A 1 72 ? -14.320 -10.123 -12.280 1.00 89.69 72 ASP A CA 1
ATOM 577 C C . ASP A 1 72 ? -12.866 -10.612 -12.334 1.00 89.69 72 ASP A C 1
ATOM 579 O O . ASP A 1 72 ? -11.968 -9.967 -11.791 1.00 89.69 72 ASP A O 1
ATOM 583 N N . ALA A 1 73 ? -12.636 -11.754 -12.981 1.00 86.06 73 ALA A N 1
ATOM 584 C CA . ALA A 1 73 ? -11.325 -12.397 -13.041 1.00 86.06 73 ALA A CA 1
ATOM 585 C C . ALA A 1 73 ? -10.256 -11.557 -13.767 1.00 86.06 73 ALA A C 1
ATOM 587 O O . ALA A 1 73 ? -9.065 -11.765 -13.531 1.00 86.06 73 ALA A O 1
ATOM 588 N N . ASP A 1 74 ? -10.660 -10.589 -14.595 1.00 87.94 74 ASP A N 1
ATOM 589 C CA . ASP A 1 74 ? -9.739 -9.755 -15.374 1.00 87.94 74 ASP A CA 1
ATOM 590 C C . ASP A 1 74 ? -9.201 -8.552 -14.578 1.00 87.94 74 ASP A C 1
ATOM 592 O O . ASP A 1 74 ? -8.319 -7.820 -15.040 1.00 87.94 74 ASP A O 1
ATOM 596 N N . LYS A 1 75 ? -9.711 -8.320 -13.361 1.00 89.75 75 LYS A N 1
ATOM 597 C CA . LYS A 1 75 ? -9.305 -7.195 -12.511 1.00 89.75 75 LYS A CA 1
ATOM 598 C C . LYS A 1 75 ? -8.345 -7.618 -11.411 1.00 89.75 75 LYS A C 1
ATOM 600 O O . LYS A 1 75 ? -8.478 -8.653 -10.768 1.00 89.75 75 LYS A O 1
ATOM 605 N N . LEU A 1 76 ? -7.391 -6.735 -11.126 1.00 90.06 76 LEU A N 1
ATOM 606 C CA . LEU A 1 76 ? -6.464 -6.912 -10.017 1.00 90.06 76 LEU A CA 1
ATOM 607 C C . LEU A 1 76 ? -7.065 -6.339 -8.729 1.00 90.06 76 LEU A C 1
ATOM 609 O O . LEU A 1 76 ? -7.333 -5.142 -8.659 1.00 90.06 76 LEU A O 1
ATOM 613 N N . TYR A 1 77 ? -7.219 -7.158 -7.690 1.00 90.19 77 TYR A N 1
ATOM 614 C CA . TYR A 1 77 ? -7.806 -6.736 -6.414 1.00 90.19 77 TYR A CA 1
ATOM 615 C C . TYR A 1 77 ? -6.773 -6.605 -5.293 1.00 90.19 77 TYR A C 1
ATOM 617 O O . TYR A 1 77 ? -5.802 -7.357 -5.193 1.00 90.19 77 TYR A O 1
ATOM 625 N N . ASN A 1 78 ? -6.997 -5.647 -4.394 1.00 87.50 78 ASN A N 1
ATOM 626 C CA . ASN A 1 78 ? -6.207 -5.515 -3.180 1.00 87.50 78 ASN A CA 1
ATOM 627 C C . ASN A 1 78 ? -6.640 -6.551 -2.130 1.00 87.50 78 ASN A C 1
ATOM 629 O O . ASN A 1 78 ? -7.750 -6.482 -1.616 1.00 87.50 78 ASN A O 1
ATOM 633 N N . ILE A 1 79 ? -5.728 -7.431 -1.712 1.00 86.12 79 ILE A N 1
ATOM 634 C CA . ILE A 1 79 ? -6.013 -8.498 -0.730 1.00 86.12 79 ILE A CA 1
ATOM 635 C C . ILE A 1 79 ? -6.518 -7.955 0.624 1.00 86.12 79 ILE A C 1
ATOM 637 O O . ILE A 1 79 ? -7.237 -8.632 1.348 1.00 86.12 79 ILE A O 1
ATOM 641 N N . THR A 1 80 ? -6.136 -6.735 1.009 1.00 80.31 80 THR A N 1
ATOM 642 C CA . THR A 1 80 ? -6.535 -6.155 2.302 1.00 80.31 80 THR A CA 1
ATOM 643 C C . THR A 1 80 ? -7.900 -5.472 2.258 1.00 80.31 80 THR A C 1
ATOM 645 O O . THR A 1 80 ? -8.592 -5.465 3.270 1.00 80.31 80 THR A O 1
ATOM 648 N N . THR A 1 81 ? -8.266 -4.841 1.138 1.00 82.38 81 THR A N 1
ATOM 649 C CA . THR A 1 81 ? -9.493 -4.025 1.048 1.00 82.38 81 THR A CA 1
ATOM 650 C C . THR A 1 81 ? -10.564 -4.614 0.135 1.00 82.38 81 THR A C 1
ATOM 652 O O . THR A 1 81 ? -11.701 -4.160 0.185 1.00 82.38 81 THR A O 1
ATOM 655 N N . GLY A 1 82 ? -10.225 -5.588 -0.712 1.00 84.88 82 GLY A N 1
ATOM 656 C CA . GLY A 1 82 ? -11.119 -6.100 -1.753 1.00 84.88 82 GLY A CA 1
ATOM 657 C C . GLY A 1 82 ? -11.370 -5.115 -2.893 1.00 84.88 82 GLY A C 1
ATOM 658 O O . GLY A 1 82 ? -12.210 -5.363 -3.744 1.00 84.88 82 GLY A O 1
ATOM 659 N N . GLU A 1 83 ? -10.666 -3.986 -2.922 1.00 86.50 83 GLU A N 1
ATOM 660 C CA . GLU A 1 83 ? -10.868 -2.935 -3.918 1.00 86.50 83 GLU A CA 1
ATOM 661 C C . GLU A 1 83 ? -10.097 -3.247 -5.206 1.00 86.50 83 GLU A C 1
ATOM 663 O O . GLU A 1 83 ? -8.942 -3.685 -5.149 1.00 86.50 83 GLU A O 1
ATOM 668 N N . ALA A 1 84 ? -10.723 -3.005 -6.359 1.00 88.38 84 ALA A N 1
ATOM 669 C CA . ALA A 1 84 ? -10.079 -3.154 -7.659 1.00 88.38 84 ALA A CA 1
ATOM 670 C C . ALA A 1 84 ? -9.003 -2.074 -7.872 1.00 88.38 84 ALA A C 1
ATOM 672 O O . ALA A 1 84 ? -9.176 -0.910 -7.508 1.00 88.38 84 ALA A O 1
ATOM 673 N N . ALA A 1 85 ? -7.882 -2.456 -8.476 1.00 89.06 85 ALA A N 1
ATOM 674 C CA . ALA A 1 85 ? -6.813 -1.545 -8.846 1.00 89.06 85 ALA A CA 1
ATOM 675 C C . ALA A 1 85 ? -7.278 -0.573 -9.937 1.00 89.06 85 ALA A C 1
ATOM 677 O O . ALA A 1 85 ? -7.980 -0.948 -10.876 1.00 89.06 85 ALA A O 1
ATOM 678 N N . ALA A 1 86 ? -6.828 0.678 -9.845 1.00 89.44 86 ALA A N 1
ATOM 679 C CA . ALA A 1 86 ? -6.969 1.627 -10.940 1.00 89.44 86 ALA A CA 1
ATOM 680 C C . ALA A 1 86 ? -6.153 1.164 -12.159 1.00 89.44 86 ALA A C 1
ATOM 682 O O . ALA A 1 86 ? -5.082 0.575 -11.998 1.00 89.44 86 ALA A O 1
ATOM 683 N N . GLN A 1 87 ? -6.618 1.498 -13.367 1.00 88.50 87 GLN A N 1
ATOM 684 C CA . GLN A 1 87 ? -6.018 1.037 -14.627 1.00 88.50 87 GLN A CA 1
ATOM 685 C C . GLN A 1 87 ? -4.504 1.284 -14.695 1.00 88.50 87 GLN A C 1
ATOM 687 O O . GLN A 1 87 ? -3.737 0.375 -14.982 1.00 88.50 87 GLN A O 1
ATOM 692 N N . ASN A 1 88 ? -4.056 2.483 -14.314 1.00 87.88 88 ASN A N 1
ATOM 693 C CA . ASN A 1 88 ? -2.634 2.841 -14.287 1.00 87.88 88 ASN A CA 1
ATOM 694 C C . ASN A 1 88 ? -1.779 1.920 -13.395 1.00 87.88 88 ASN A C 1
ATOM 696 O O . ASN A 1 88 ? -0.606 1.677 -13.677 1.00 87.88 88 ASN A O 1
ATOM 700 N N . THR A 1 89 ? -2.360 1.434 -12.301 1.00 89.25 89 THR A N 1
ATOM 701 C CA . THR A 1 89 ? -1.717 0.555 -11.327 1.00 89.25 89 THR A CA 1
ATOM 702 C C . THR A 1 89 ? -1.731 -0.876 -11.842 1.00 89.25 89 THR A C 1
ATOM 704 O O . THR A 1 89 ? -0.710 -1.547 -11.740 1.00 89.25 89 THR A O 1
ATOM 707 N N . THR A 1 90 ? -2.830 -1.314 -12.460 1.00 91.06 90 THR A N 1
ATOM 708 C CA . THR A 1 90 ? -2.922 -2.602 -13.160 1.00 91.06 90 THR A CA 1
ATOM 709 C C . THR A 1 90 ? -1.870 -2.703 -14.261 1.00 91.06 90 THR A C 1
ATOM 711 O O . THR A 1 90 ? -1.033 -3.602 -14.224 1.00 91.06 90 THR A O 1
ATOM 714 N N . ASP A 1 91 ? -1.825 -1.723 -15.166 1.00 91.56 91 ASP A N 1
ATOM 715 C CA . ASP A 1 91 ? -0.878 -1.689 -16.283 1.00 91.56 91 ASP A CA 1
ATOM 716 C C . ASP A 1 91 ? 0.573 -1.693 -15.793 1.00 91.56 91 ASP A C 1
ATOM 718 O O . ASP A 1 91 ? 1.436 -2.345 -16.379 1.00 91.56 91 ASP A O 1
ATOM 722 N N . PHE A 1 92 ? 0.865 -0.962 -14.711 1.00 91.44 92 PHE A N 1
ATOM 723 C CA . PHE A 1 92 ? 2.201 -0.949 -14.126 1.00 91.44 92 PHE A CA 1
ATOM 724 C C . PHE A 1 92 ? 2.570 -2.291 -13.494 1.00 91.44 92 PHE A C 1
ATOM 726 O O . PHE A 1 92 ? 3.673 -2.768 -13.737 1.00 91.44 92 PHE A O 1
ATOM 733 N N . LEU A 1 93 ? 1.684 -2.879 -12.687 1.00 91.25 93 LEU A N 1
ATOM 734 C CA . LEU A 1 93 ? 1.970 -4.111 -11.952 1.00 91.25 93 LEU A CA 1
ATOM 735 C C . LEU A 1 93 ? 2.089 -5.322 -12.881 1.00 91.25 93 LEU A C 1
ATOM 737 O O . LEU A 1 93 ? 2.986 -6.133 -12.673 1.00 91.25 93 LEU A O 1
ATOM 741 N N . LEU A 1 94 ? 1.246 -5.417 -13.914 1.00 92.56 94 LEU A N 1
ATOM 742 C CA . LEU A 1 94 ? 1.303 -6.510 -14.889 1.00 92.56 94 LEU A CA 1
ATOM 743 C C . LEU A 1 94 ? 2.543 -6.434 -15.789 1.00 92.56 94 LEU A C 1
ATOM 745 O O . LEU A 1 94 ? 3.096 -7.463 -16.154 1.00 92.56 94 LEU A O 1
ATOM 749 N N . ASN A 1 95 ? 3.011 -5.225 -16.116 1.00 93.12 95 ASN A N 1
ATOM 750 C CA . ASN A 1 95 ? 4.122 -5.021 -17.053 1.00 93.12 95 ASN A CA 1
ATOM 751 C C . ASN A 1 95 ? 5.429 -4.593 -16.367 1.00 93.12 95 ASN A C 1
ATOM 753 O O . ASN A 1 95 ? 6.320 -4.055 -17.026 1.00 93.12 95 ASN A O 1
ATOM 757 N N . VAL A 1 96 ? 5.553 -4.761 -15.046 1.00 92.12 96 VAL A N 1
ATOM 758 C CA . VAL A 1 96 ? 6.705 -4.246 -14.285 1.00 92.12 96 VAL A CA 1
ATOM 759 C C . VAL A 1 96 ? 8.025 -4.866 -14.745 1.00 92.12 96 VAL A C 1
ATOM 761 O O . VAL A 1 96 ? 9.026 -4.161 -14.866 1.00 92.12 96 VAL A O 1
ATOM 764 N N . GLU A 1 97 ? 8.009 -6.163 -15.043 1.00 92.00 97 GLU A N 1
ATOM 765 C CA . GLU A 1 97 ? 9.180 -6.923 -15.471 1.00 92.00 97 GLU A CA 1
ATOM 766 C C . GLU A 1 97 ? 9.616 -6.508 -16.876 1.00 92.00 97 GLU A C 1
ATOM 768 O O . GLU A 1 97 ? 10.713 -5.978 -17.034 1.00 92.00 97 GLU A O 1
ATOM 773 N N . SER A 1 98 ? 8.714 -6.596 -17.859 1.00 93.38 98 SER A N 1
ATOM 774 C CA . SER A 1 98 ? 8.978 -6.180 -19.244 1.00 93.38 98 SER A CA 1
ATOM 775 C C . SER A 1 98 ? 9.433 -4.715 -19.349 1.00 93.38 98 SER A C 1
ATOM 777 O O . SER A 1 98 ? 10.362 -4.384 -20.091 1.00 93.38 98 SER A O 1
ATOM 779 N N . ARG A 1 99 ? 8.844 -3.813 -18.550 1.00 91.38 99 ARG A N 1
ATOM 780 C CA . ARG A 1 99 ? 9.306 -2.419 -18.458 1.00 91.38 99 ARG A CA 1
ATOM 781 C C . ARG A 1 99 ? 10.726 -2.324 -17.911 1.00 91.38 99 ARG A C 1
ATOM 783 O O . ARG A 1 99 ? 11.513 -1.532 -18.420 1.00 91.38 99 ARG A O 1
ATOM 790 N N . GLY A 1 100 ? 11.046 -3.097 -16.876 1.00 91.38 100 GLY A N 1
ATOM 791 C CA . GLY A 1 100 ? 12.388 -3.171 -16.303 1.00 91.38 100 GLY A CA 1
ATOM 792 C C . GLY A 1 100 ? 13.423 -3.674 -17.308 1.00 91.38 100 GLY A C 1
ATOM 793 O O . GLY A 1 100 ? 14.496 -3.084 -17.416 1.00 91.38 100 GLY A O 1
ATOM 794 N N . GLU A 1 101 ? 13.082 -4.703 -18.082 1.00 94.44 101 GLU A N 1
ATOM 795 C CA . GLU A 1 101 ? 13.928 -5.233 -19.156 1.00 94.44 101 GLU A CA 1
ATOM 796 C C . GLU A 1 101 ? 14.169 -4.196 -20.249 1.00 94.44 101 GLU A C 1
ATOM 798 O O . GLU A 1 101 ? 15.315 -3.903 -20.571 1.00 94.44 101 GLU A O 1
ATOM 803 N N . THR A 1 102 ? 13.108 -3.545 -20.729 1.00 93.69 102 THR A N 1
ATOM 804 C CA . THR A 1 102 ? 13.215 -2.479 -21.736 1.00 93.69 102 THR A CA 1
ATOM 805 C C . THR A 1 102 ? 14.137 -1.354 -21.257 1.00 93.69 102 THR A C 1
ATOM 807 O O . THR A 1 102 ? 14.984 -0.864 -21.996 1.00 93.69 102 THR A O 1
ATOM 810 N N . LEU A 1 103 ? 14.011 -0.945 -19.990 1.00 92.25 103 LEU A N 1
ATOM 811 C CA . LEU A 1 103 ? 14.872 0.083 -19.401 1.00 92.25 103 LEU A CA 1
ATOM 812 C C . LEU A 1 103 ? 16.329 -0.370 -19.278 1.00 92.25 103 LEU A C 1
ATOM 814 O O . LEU A 1 103 ? 17.232 0.443 -19.478 1.00 92.25 103 LEU A O 1
ATOM 818 N N . ARG A 1 104 ? 16.560 -1.644 -18.944 1.00 92.94 104 ARG A N 1
ATOM 819 C CA . ARG A 1 104 ? 17.899 -2.238 -18.897 1.00 92.94 104 ARG A CA 1
ATOM 820 C C . ARG A 1 104 ? 18.538 -2.216 -20.283 1.00 92.94 104 ARG A C 1
ATOM 822 O O . ARG A 1 104 ? 19.663 -1.743 -20.415 1.00 92.94 104 ARG A O 1
ATOM 829 N N . ASP A 1 105 ? 17.824 -2.692 -21.293 1.00 95.38 105 ASP A N 1
ATOM 830 C CA . ASP A 1 105 ? 18.351 -2.828 -22.652 1.00 95.38 105 ASP A CA 1
ATOM 831 C C . ASP A 1 105 ? 18.591 -1.464 -23.302 1.00 95.38 105 ASP A C 1
ATOM 833 O O . ASP A 1 105 ? 19.642 -1.245 -23.910 1.00 95.38 105 ASP A O 1
ATOM 837 N N . ASN A 1 106 ? 17.695 -0.500 -23.069 1.00 93.50 106 ASN A N 1
ATOM 838 C CA . ASN A 1 106 ? 17.904 0.888 -23.475 1.00 93.50 106 ASN A CA 1
ATOM 839 C C . ASN A 1 106 ? 19.159 1.473 -22.820 1.00 93.50 106 ASN A C 1
ATOM 841 O O . ASN A 1 106 ? 19.978 2.077 -23.501 1.00 93.50 106 ASN A O 1
ATOM 845 N N . PHE A 1 107 ? 19.356 1.256 -21.516 1.00 93.00 107 PHE A N 1
ATOM 846 C CA . PHE A 1 107 ? 20.545 1.754 -20.826 1.00 93.00 107 PHE A CA 1
ATOM 847 C C . PHE A 1 107 ? 21.839 1.135 -21.372 1.00 93.00 107 PHE A C 1
ATOM 849 O O . PHE A 1 107 ? 22.813 1.852 -21.588 1.00 93.00 107 PHE A O 1
ATOM 856 N N . ILE A 1 108 ? 21.856 -0.177 -21.623 1.00 93.50 108 ILE A N 1
ATOM 857 C CA . ILE A 1 108 ? 23.017 -0.856 -22.218 1.00 93.50 108 ILE A CA 1
ATOM 858 C C . ILE A 1 108 ? 23.321 -0.265 -23.599 1.00 93.50 108 ILE A C 1
ATOM 860 O O . ILE A 1 108 ? 24.472 0.070 -23.878 1.00 93.50 108 ILE A O 1
ATOM 864 N N . THR A 1 109 ? 22.293 -0.079 -24.427 1.00 93.94 109 THR A N 1
ATOM 865 C CA . THR A 1 109 ? 22.425 0.503 -25.771 1.00 93.94 109 THR A CA 1
ATOM 866 C C . THR A 1 109 ? 22.973 1.931 -25.707 1.00 93.94 109 THR A C 1
ATOM 868 O O . THR A 1 109 ? 23.967 2.235 -26.363 1.00 93.94 109 THR A O 1
ATOM 871 N N . GLU A 1 110 ? 22.421 2.782 -24.835 1.00 92.81 110 GLU A N 1
ATOM 872 C CA . GLU A 1 110 ? 22.895 4.160 -24.641 1.00 92.81 110 GLU A CA 1
ATOM 873 C C . GLU A 1 110 ? 24.360 4.222 -24.172 1.00 92.81 110 GLU A C 1
ATOM 875 O O . GLU A 1 110 ? 25.091 5.136 -24.552 1.00 92.81 110 GLU A O 1
ATOM 880 N N . VAL A 1 111 ? 24.809 3.273 -23.342 1.00 92.81 111 VAL A N 1
ATOM 881 C CA . VAL A 1 111 ? 26.205 3.206 -22.872 1.00 92.81 111 VAL A CA 1
ATOM 882 C C . VAL A 1 111 ? 27.151 2.772 -23.992 1.00 92.81 111 VAL A C 1
ATOM 884 O O . VAL A 1 111 ? 28.242 3.338 -24.112 1.00 92.81 111 VAL A O 1
ATOM 887 N N . ILE A 1 112 ? 26.741 1.807 -24.821 1.00 92.69 112 ILE A N 1
ATOM 888 C CA . ILE A 1 112 ? 27.522 1.365 -25.985 1.00 92.69 112 ILE A CA 1
ATOM 889 C C . ILE A 1 112 ? 27.722 2.536 -26.955 1.00 92.69 112 ILE A C 1
ATOM 891 O O . ILE A 1 112 ? 28.850 2.794 -27.370 1.00 92.69 112 ILE A O 1
ATOM 895 N N . GLU A 1 113 ? 26.661 3.287 -27.256 1.00 92.69 113 GLU A N 1
ATOM 896 C CA . GLU A 1 113 ? 26.715 4.447 -28.157 1.00 92.69 113 GLU A CA 1
ATOM 897 C C . GLU A 1 113 ? 27.467 5.638 -27.546 1.00 92.69 113 GLU A C 1
ATOM 899 O O . GLU A 1 113 ? 28.276 6.290 -28.209 1.00 92.69 113 GLU A O 1
ATOM 904 N N . ARG A 1 114 ? 27.224 5.928 -26.262 1.00 92.94 114 ARG A N 1
ATOM 905 C CA . ARG A 1 114 ? 27.822 7.050 -25.535 1.00 92.94 114 ARG A CA 1
ATOM 906 C C . ARG A 1 114 ? 28.359 6.578 -24.193 1.00 92.94 114 ARG A C 1
ATOM 908 O O . ARG A 1 114 ? 27.667 6.622 -23.181 1.00 92.94 114 ARG A O 1
ATOM 915 N N . HIS A 1 115 ? 29.651 6.267 -24.134 1.00 88.06 115 HIS A N 1
ATOM 916 C CA . HIS A 1 115 ? 30.285 5.775 -22.903 1.00 88.06 115 HIS A CA 1
ATOM 917 C C . HIS A 1 115 ? 30.172 6.761 -21.719 1.00 88.06 115 HIS A C 1
ATOM 919 O O . HIS A 1 115 ? 30.118 6.344 -20.563 1.00 88.06 115 HIS A O 1
ATOM 925 N N . ALA A 1 116 ? 30.050 8.069 -21.988 1.00 89.56 116 ALA A N 1
ATOM 926 C CA . ALA A 1 116 ? 29.797 9.088 -20.964 1.00 89.56 116 ALA A CA 1
ATOM 927 C C . ALA A 1 116 ? 28.449 8.908 -20.236 1.00 89.56 116 ALA A C 1
ATOM 929 O O . ALA A 1 116 ? 28.319 9.331 -19.087 1.00 89.56 116 ALA A O 1
ATOM 930 N N . ARG A 1 117 ? 27.469 8.229 -20.856 1.00 89.38 117 ARG A N 1
ATOM 931 C CA . ARG A 1 117 ? 26.160 7.935 -20.256 1.00 89.38 117 ARG A CA 1
ATOM 932 C C . ARG A 1 117 ? 26.280 7.156 -18.948 1.00 89.38 117 ARG A C 1
ATOM 934 O O . ARG A 1 117 ? 25.476 7.367 -18.048 1.00 89.38 117 ARG A O 1
ATOM 941 N N . PHE A 1 118 ? 27.297 6.305 -18.815 1.00 89.75 118 PHE A N 1
ATOM 942 C CA . PHE A 1 118 ? 27.520 5.506 -17.610 1.00 89.75 118 PHE A CA 1
ATOM 943 C C . PHE A 1 118 ? 27.733 6.360 -16.348 1.00 89.75 118 PHE A C 1
ATOM 945 O O . PHE A 1 118 ? 27.375 5.943 -15.251 1.00 89.75 118 PHE A O 1
ATOM 952 N N . GLN A 1 119 ? 28.298 7.561 -16.503 1.00 91.31 119 GLN A N 1
ATOM 953 C CA . GLN A 1 119 ? 28.575 8.482 -15.395 1.00 91.31 119 GLN A CA 1
ATOM 954 C C . GLN A 1 119 ? 27.394 9.413 -15.087 1.00 91.31 119 GLN A C 1
ATOM 956 O O . GLN A 1 119 ? 27.406 10.140 -14.092 1.00 91.31 119 GLN A O 1
ATOM 961 N N . GLU A 1 120 ? 26.372 9.425 -15.939 1.00 91.69 120 GLU A N 1
ATOM 962 C CA . GLU A 1 120 ? 25.221 10.294 -15.766 1.00 91.69 120 GLU A CA 1
ATOM 963 C C . GLU A 1 120 ? 24.167 9.670 -14.834 1.00 91.69 120 GLU A C 1
ATOM 965 O O . GLU A 1 120 ? 23.969 8.453 -14.813 1.00 91.69 120 GLU A O 1
ATOM 970 N N . PRO A 1 121 ? 23.397 10.492 -14.100 1.00 89.19 121 PRO A N 1
ATOM 971 C CA . PRO A 1 121 ? 22.307 9.996 -13.272 1.00 89.19 121 PRO A CA 1
ATOM 972 C C . PRO A 1 121 ? 21.246 9.219 -14.070 1.00 89.19 121 PRO A C 1
ATOM 974 O O . PRO A 1 121 ? 20.824 9.614 -15.163 1.00 89.19 121 PRO A O 1
ATOM 977 N N . ILE A 1 122 ? 20.748 8.131 -13.477 1.00 88.75 122 ILE A N 1
ATOM 978 C CA . ILE A 1 122 ? 19.595 7.382 -13.989 1.00 88.75 122 ILE A CA 1
ATOM 979 C C . ILE A 1 122 ? 18.311 8.056 -13.502 1.00 88.75 122 ILE A C 1
ATOM 981 O O . ILE A 1 122 ? 18.122 8.302 -12.305 1.00 88.75 122 ILE A O 1
ATOM 985 N N . LYS A 1 123 ? 17.402 8.350 -14.435 1.00 86.56 123 LYS A N 1
ATOM 986 C CA . LYS A 1 123 ? 16.099 8.933 -14.112 1.00 86.56 123 LYS A CA 1
ATOM 987 C C . LYS A 1 123 ? 15.276 7.940 -13.291 1.00 86.56 123 LYS A C 1
ATOM 989 O O . LYS A 1 123 ? 15.136 6.776 -13.652 1.00 86.56 123 LYS A O 1
ATOM 994 N N . LYS A 1 124 ? 14.695 8.412 -12.187 1.00 87.56 124 LYS A N 1
ATOM 995 C CA . LYS A 1 124 ? 13.782 7.599 -11.375 1.00 87.56 124 LYS A CA 1
ATOM 996 C C . LYS A 1 124 ? 12.459 7.419 -12.108 1.00 87.56 124 LYS A C 1
ATOM 998 O O . LYS A 1 124 ? 11.823 8.407 -12.475 1.00 87.56 124 LYS A O 1
ATOM 1003 N N . ASN A 1 125 ? 12.028 6.171 -12.254 1.00 84.75 125 ASN A N 1
ATOM 1004 C CA . ASN A 1 125 ? 10.720 5.863 -12.815 1.00 84.75 125 ASN A CA 1
ATOM 1005 C C . ASN A 1 125 ? 9.634 5.940 -11.735 1.00 84.75 125 ASN A C 1
ATOM 1007 O O . ASN A 1 125 ? 9.860 5.481 -10.610 1.00 84.75 125 ASN A O 1
ATOM 1011 N N . PRO A 1 126 ? 8.466 6.529 -12.045 1.00 83.25 126 PRO A N 1
ATOM 1012 C CA . PRO A 1 126 ? 7.341 6.531 -11.126 1.00 83.25 126 PRO A CA 1
ATOM 1013 C C . PRO A 1 126 ? 6.856 5.095 -10.910 1.00 83.25 126 PRO A C 1
ATOM 1015 O O . PRO A 1 126 ? 6.652 4.342 -11.860 1.00 83.25 126 PRO A O 1
ATOM 1018 N N . VAL A 1 127 ? 6.686 4.724 -9.644 1.00 86.69 127 VAL A N 1
ATOM 1019 C CA . VAL A 1 127 ? 6.225 3.396 -9.234 1.00 86.69 127 VAL A CA 1
ATOM 1020 C C . VAL A 1 127 ? 4.762 3.505 -8.835 1.00 86.69 127 VAL A C 1
ATOM 1022 O O . VAL A 1 127 ? 4.443 4.220 -7.886 1.00 86.69 127 VAL A O 1
ATOM 1025 N N . PHE A 1 128 ? 3.881 2.795 -9.538 1.00 86.06 128 PHE A N 1
ATOM 1026 C CA . PHE A 1 128 ? 2.450 2.781 -9.241 1.00 86.06 128 PHE A CA 1
ATOM 1027 C C . PHE A 1 128 ? 2.090 1.486 -8.513 1.00 86.06 128 PHE A C 1
ATOM 1029 O O . PHE A 1 128 ? 2.188 0.395 -9.055 1.00 86.06 128 PHE A O 1
ATOM 1036 N N . THR A 1 129 ? 1.697 1.596 -7.248 1.00 85.81 129 THR A N 1
ATOM 1037 C CA . THR A 1 129 ? 1.267 0.463 -6.418 1.00 85.81 129 THR A CA 1
ATOM 1038 C C . THR A 1 129 ? 0.001 0.832 -5.656 1.00 85.81 129 THR A C 1
ATOM 1040 O O . THR A 1 129 ? -0.319 2.006 -5.478 1.00 85.81 129 THR A O 1
ATOM 1043 N N . PHE A 1 130 ? -0.671 -0.152 -5.061 1.00 82.19 130 PHE A N 1
ATOM 1044 C CA . PHE A 1 130 ? -1.786 0.108 -4.141 1.00 82.19 130 PHE A CA 1
ATOM 1045 C C . PHE A 1 130 ? -1.435 1.052 -2.976 1.00 82.19 130 PHE A C 1
ATOM 1047 O O . PHE A 1 130 ? -2.318 1.668 -2.385 1.00 82.19 130 PHE A O 1
ATOM 1054 N N . SER A 1 131 ? -0.151 1.173 -2.623 1.00 75.75 131 SER A N 1
ATOM 1055 C CA . SER A 1 131 ? 0.306 2.074 -1.558 1.00 75.75 131 SER A CA 1
ATOM 1056 C C . SER A 1 131 ? 0.435 3.526 -2.018 1.00 75.75 131 SER A C 1
ATOM 1058 O O . SER A 1 131 ? 0.337 4.426 -1.189 1.00 75.75 131 SER A O 1
ATOM 1060 N N . THR A 1 132 ? 0.670 3.765 -3.311 1.00 72.00 132 THR A N 1
ATOM 1061 C CA . THR A 1 132 ? 0.788 5.123 -3.868 1.00 72.00 132 THR A CA 1
ATOM 1062 C C . THR A 1 132 ? -0.565 5.740 -4.186 1.00 72.00 132 THR A C 1
ATOM 1064 O O . THR A 1 132 ? -0.670 6.959 -4.190 1.00 72.00 132 THR A O 1
ATOM 1067 N N . VAL A 1 133 ? -1.594 4.915 -4.412 1.00 69.19 133 VAL A N 1
ATOM 1068 C CA . VAL A 1 133 ? -2.974 5.375 -4.649 1.00 69.19 133 VAL A CA 1
ATOM 1069 C C . VAL A 1 133 ? -3.635 5.886 -3.361 1.00 69.19 133 VAL A C 1
ATOM 1071 O O . VAL A 1 133 ? -4.488 6.765 -3.408 1.00 69.19 133 VAL A O 1
ATOM 1074 N N . LYS A 1 134 ? -3.231 5.382 -2.187 1.00 67.00 134 LYS A N 1
ATOM 1075 C CA . LYS A 1 134 ? -3.844 5.784 -0.913 1.00 67.00 134 LYS A CA 1
ATOM 1076 C C . LYS A 1 134 ? -3.396 7.181 -0.487 1.00 67.00 134 LYS A C 1
ATOM 1078 O O . LYS A 1 134 ? -2.210 7.423 -0.257 1.00 67.00 134 LYS A O 1
ATOM 1083 N N . GLU A 1 135 ? -4.362 8.073 -0.278 1.00 65.00 135 GLU A N 1
ATOM 1084 C CA . GLU A 1 135 ? -4.113 9.376 0.333 1.00 65.00 135 GLU A CA 1
ATOM 1085 C C . GLU A 1 135 ? -3.558 9.217 1.751 1.00 65.00 135 GLU A C 1
ATOM 1087 O O . GLU A 1 135 ? -4.149 8.585 2.635 1.00 65.00 135 GLU A O 1
ATOM 1092 N N . LYS A 1 136 ? -2.396 9.822 1.992 1.00 67.62 136 LYS A N 1
ATOM 1093 C CA . LYS A 1 136 ? -1.767 9.798 3.308 1.00 67.62 136 LYS A CA 1
ATOM 1094 C C . LYS A 1 136 ? -2.405 10.860 4.196 1.00 67.62 136 LYS A C 1
ATOM 1096 O O . LYS A 1 136 ? -2.214 12.058 3.988 1.00 67.62 136 LYS A O 1
ATOM 1101 N N . LYS A 1 137 ? -3.134 10.428 5.230 1.00 67.75 137 LYS A N 1
ATOM 1102 C CA . LYS A 1 137 ? -3.688 11.350 6.230 1.00 67.75 137 LYS A CA 1
ATOM 1103 C C . LYS A 1 137 ? -2.577 11.949 7.091 1.00 67.75 137 LYS A C 1
ATOM 1105 O O . LYS A 1 137 ? -1.868 11.245 7.815 1.00 67.75 137 LYS A O 1
ATOM 1110 N N . LYS A 1 138 ? -2.477 13.274 7.038 1.00 72.94 138 LYS A N 1
ATOM 1111 C CA . LYS A 1 138 ? -1.622 14.091 7.898 1.00 72.94 138 LYS A CA 1
ATOM 1112 C C . LYS A 1 138 ? -2.458 14.657 9.041 1.00 72.94 138 LYS A C 1
ATOM 1114 O O . LYS A 1 138 ? -3.579 15.108 8.822 1.00 72.94 138 LYS A O 1
ATOM 1119 N N . VAL A 1 139 ? -1.922 14.631 10.255 1.00 74.94 139 VAL A N 1
ATOM 1120 C CA . VAL A 1 139 ? -2.572 15.179 11.451 1.00 74.94 139 VAL A CA 1
ATOM 1121 C C . VAL A 1 139 ? -1.619 16.172 12.092 1.00 74.94 139 VAL A C 1
ATOM 1123 O O . VAL A 1 139 ? -0.422 15.916 12.179 1.00 74.94 139 VAL A O 1
ATOM 1126 N N . VAL A 1 140 ? -2.134 17.316 12.534 1.00 65.62 140 VAL A N 1
ATOM 1127 C CA . VAL A 1 140 ? -1.335 18.300 13.268 1.00 65.62 140 VAL A CA 1
ATOM 1128 C C . VAL A 1 140 ? -1.407 17.966 14.753 1.00 65.62 140 VAL A C 1
ATOM 1130 O O . VAL A 1 140 ? -2.478 18.025 15.353 1.00 65.62 140 VAL A O 1
ATOM 1133 N N . LEU A 1 141 ? -0.272 17.606 15.348 1.00 66.56 141 LEU A N 1
ATOM 1134 C CA . LEU A 1 141 ? -0.134 17.364 16.783 1.00 66.56 141 LEU A CA 1
ATOM 1135 C C . LEU A 1 141 ? 0.875 18.371 17.338 1.00 66.56 141 LEU A C 1
ATOM 1137 O O . LEU A 1 141 ? 2.035 18.378 16.933 1.00 66.56 141 LEU A O 1
ATOM 1141 N N . GLY A 1 142 ? 0.423 19.258 18.230 1.00 66.62 142 GLY A N 1
ATOM 1142 C CA . GLY A 1 142 ? 1.296 20.245 18.881 1.00 66.62 142 GLY A CA 1
ATOM 1143 C C . GLY A 1 142 ? 2.063 21.144 17.900 1.00 66.62 142 GLY A C 1
ATOM 1144 O O . GLY A 1 142 ? 3.251 21.380 18.091 1.00 66.62 142 GLY A O 1
ATOM 1145 N N . GLY A 1 143 ? 1.418 21.575 16.809 1.00 72.25 143 GLY A N 1
ATOM 1146 C CA . GLY A 1 143 ? 2.022 22.444 15.789 1.00 72.25 143 GLY A CA 1
ATOM 1147 C C . GLY A 1 143 ? 2.915 21.737 14.762 1.00 72.25 143 GLY A C 1
ATOM 1148 O O . GLY A 1 143 ? 3.361 22.373 13.812 1.00 72.25 143 GLY A O 1
ATOM 1149 N N . LYS A 1 144 ? 3.150 20.423 14.892 1.00 64.38 144 LYS A N 1
ATOM 1150 C CA . LYS A 1 144 ? 3.886 19.630 13.897 1.00 64.38 144 LYS A CA 1
ATOM 1151 C C . LYS A 1 144 ? 2.929 18.765 13.084 1.00 64.38 144 LYS A C 1
ATOM 1153 O O . LYS A 1 144 ? 2.094 18.050 13.637 1.00 64.38 144 LYS A O 1
ATOM 1158 N N . VAL A 1 145 ? 3.061 18.824 11.760 1.00 75.06 145 VAL A N 1
ATOM 1159 C CA . VAL A 1 145 ? 2.334 17.947 10.837 1.00 75.06 145 VAL A CA 1
ATOM 1160 C C . VAL A 1 145 ? 2.978 16.566 10.895 1.00 75.06 145 VAL A C 1
ATOM 1162 O O . VAL A 1 145 ? 4.114 16.386 10.459 1.00 75.06 145 VAL A O 1
ATOM 1165 N N . GLN A 1 146 ? 2.260 15.588 11.436 1.00 71.75 146 GLN A N 1
ATOM 1166 C CA . GLN A 1 146 ? 2.701 14.204 11.502 1.00 71.75 146 GLN A CA 1
ATOM 1167 C C . GLN A 1 146 ? 1.834 13.327 10.602 1.00 71.75 146 GLN A C 1
ATOM 1169 O O . GLN A 1 146 ? 0.605 13.363 10.637 1.00 71.75 146 GLN A O 1
ATOM 1174 N N . GLU A 1 147 ? 2.492 12.526 9.774 1.00 70.00 147 GLU A N 1
ATOM 1175 C CA . GLU A 1 147 ? 1.826 11.535 8.939 1.00 70.00 147 GLU A CA 1
ATOM 1176 C C . GLU A 1 147 ? 1.409 10.340 9.805 1.00 70.00 147 GLU A C 1
ATOM 1178 O O . GLU A 1 147 ? 2.222 9.804 10.569 1.00 70.00 147 GLU A O 1
ATOM 1183 N N . LEU A 1 148 ? 0.140 9.933 9.715 1.00 65.50 148 LEU A N 1
ATOM 1184 C CA . LEU A 1 148 ? -0.348 8.771 10.454 1.00 65.50 148 LEU A CA 1
ATOM 1185 C C . LEU A 1 148 ? 0.328 7.511 9.917 1.00 65.50 148 LEU A C 1
ATOM 1187 O O . LEU A 1 148 ? 0.089 7.085 8.788 1.00 65.50 148 LEU A O 1
ATOM 1191 N N . ARG A 1 149 ? 1.176 6.899 10.746 1.00 62.00 149 ARG A N 1
ATOM 1192 C CA . ARG A 1 149 ? 1.798 5.613 10.432 1.00 62.00 149 ARG A CA 1
ATOM 1193 C C . ARG A 1 149 ? 0.862 4.476 10.809 1.00 62.00 149 ARG A C 1
ATOM 1195 O O . ARG A 1 149 ? 0.285 4.467 11.893 1.00 62.00 149 ARG A O 1
ATOM 1202 N N . LEU A 1 150 ? 0.754 3.496 9.919 1.00 61.81 150 LEU A N 1
ATOM 1203 C CA . LEU A 1 150 ? -0.057 2.308 10.141 1.00 61.81 150 LEU A CA 1
ATOM 1204 C C . LEU A 1 150 ? 0.540 1.479 11.287 1.00 61.81 150 LEU A C 1
ATOM 1206 O O . LEU A 1 150 ? 1.667 0.987 11.189 1.00 61.81 150 LEU A O 1
ATOM 1210 N N . GLN A 1 151 ? -0.206 1.312 12.377 1.00 63.38 151 GLN A N 1
ATOM 1211 C CA . GLN A 1 151 ? 0.218 0.477 13.497 1.00 63.38 151 GLN A CA 1
ATOM 1212 C C . GLN A 1 151 ? -0.187 -0.978 13.227 1.00 63.38 151 GLN A C 1
ATOM 1214 O O . GLN A 1 151 ? -1.266 -1.417 13.614 1.00 63.38 151 GLN A O 1
ATOM 1219 N N . ARG A 1 152 ? 0.691 -1.731 12.550 1.00 59.91 152 ARG A N 1
ATOM 1220 C CA . ARG A 1 152 ? 0.453 -3.142 12.171 1.00 59.91 152 ARG A CA 1
ATOM 1221 C C . ARG A 1 152 ? 0.158 -4.068 13.360 1.00 59.91 152 ARG A C 1
ATOM 1223 O O . ARG A 1 152 ? -0.550 -5.050 13.205 1.00 59.91 152 ARG A O 1
ATOM 1230 N N . ASP A 1 153 ? 0.654 -3.721 14.543 1.00 68.81 153 ASP A N 1
ATOM 1231 C CA . ASP A 1 153 ? 0.482 -4.499 15.776 1.00 68.81 153 ASP A CA 1
ATOM 1232 C C . ASP A 1 153 ? -0.906 -4.326 16.429 1.00 68.81 153 ASP A C 1
ATOM 1234 O O . ASP A 1 153 ? -1.280 -5.078 17.323 1.00 68.81 153 ASP A O 1
ATOM 1238 N N . LEU A 1 154 ? -1.705 -3.338 16.003 1.00 67.94 154 LEU A N 1
ATOM 1239 C CA . LEU A 1 154 ? -2.999 -3.059 16.636 1.00 67.94 154 LEU A CA 1
ATOM 1240 C C . LEU A 1 154 ? -3.972 -4.242 16.507 1.00 67.94 154 LEU A C 1
ATOM 1242 O O . LEU A 1 154 ? -4.607 -4.611 17.489 1.00 67.94 154 LEU A O 1
ATOM 1246 N N . PHE A 1 155 ? -4.049 -4.866 15.329 1.00 66.19 155 PHE A N 1
ATOM 1247 C CA . PHE A 1 155 ? -4.916 -6.026 15.106 1.00 66.19 155 PHE A CA 1
ATOM 1248 C C . PHE A 1 155 ? -4.441 -7.268 15.863 1.00 66.19 155 PHE A C 1
ATOM 1250 O O . PHE A 1 155 ? -5.269 -7.984 16.416 1.00 66.19 155 PHE A O 1
ATOM 1257 N N . GLY A 1 156 ? -3.124 -7.482 15.965 1.00 70.38 156 GLY A N 1
ATOM 1258 C CA . GLY A 1 156 ? -2.560 -8.559 16.784 1.00 70.38 156 GLY A CA 1
ATOM 1259 C C . GLY A 1 156 ? -2.931 -8.405 18.260 1.00 70.38 156 GLY A C 1
ATOM 1260 O O . GLY A 1 156 ? -3.356 -9.366 18.896 1.00 70.38 156 GLY A O 1
ATOM 1261 N N . ARG A 1 157 ? -2.870 -7.174 18.786 1.00 73.81 157 ARG A N 1
ATOM 1262 C CA . ARG A 1 157 ? -3.314 -6.864 20.154 1.00 73.81 157 ARG A CA 1
ATOM 1263 C C . ARG A 1 157 ? -4.818 -7.031 20.336 1.00 73.81 157 ARG A C 1
ATOM 1265 O O . ARG A 1 157 ? -5.231 -7.578 21.348 1.00 73.81 157 ARG A O 1
ATOM 1272 N N . LEU A 1 158 ? -5.630 -6.575 19.380 1.00 73.12 158 LEU A N 1
ATOM 1273 C CA . LEU A 1 158 ? -7.087 -6.744 19.434 1.00 73.12 158 LEU A CA 1
ATOM 1274 C C . LEU A 1 158 ? -7.477 -8.225 19.440 1.00 73.12 158 LEU A C 1
ATOM 1276 O O . LEU A 1 158 ? -8.317 -8.624 20.242 1.00 73.12 158 LEU A O 1
ATOM 1280 N N . LEU A 1 159 ? -6.828 -9.041 18.606 1.00 73.06 159 LEU A N 1
ATOM 1281 C CA . LEU A 1 159 ? -7.031 -10.485 18.586 1.00 73.06 159 LEU A CA 1
ATOM 1282 C C . LEU A 1 159 ? -6.623 -11.117 19.922 1.00 73.06 159 LEU A C 1
ATOM 1284 O O . LEU A 1 159 ? -7.420 -11.840 20.511 1.00 73.06 159 LEU A O 1
ATOM 1288 N N . ALA A 1 160 ? -5.434 -10.800 20.440 1.00 74.50 160 ALA A N 1
ATOM 1289 C CA . ALA A 1 160 ? -4.977 -11.304 21.735 1.00 74.50 160 ALA A CA 1
ATOM 1290 C C . ALA A 1 160 ? -5.958 -10.953 22.870 1.00 74.50 160 ALA A C 1
ATOM 1292 O O . ALA A 1 160 ? -6.377 -11.835 23.612 1.00 74.50 160 ALA A O 1
ATOM 1293 N N . LEU A 1 161 ? -6.413 -9.697 22.935 1.00 74.38 161 LEU A N 1
ATOM 1294 C CA . LEU A 1 161 ? -7.409 -9.246 23.914 1.00 74.38 161 LEU A CA 1
ATOM 1295 C C . LEU A 1 161 ? -8.766 -9.945 23.747 1.00 74.38 161 LEU A C 1
ATOM 1297 O O . LEU A 1 161 ? -9.445 -10.201 24.737 1.00 74.38 161 LEU A O 1
ATOM 1301 N N . SER A 1 162 ? -9.177 -10.251 22.512 1.00 75.06 162 SER A N 1
ATOM 1302 C CA . SER A 1 162 ? -10.421 -10.991 22.257 1.00 75.06 162 SER A CA 1
ATOM 1303 C C . SER A 1 162 ? -10.339 -12.450 22.714 1.00 75.06 162 SER A C 1
ATOM 1305 O O . SER A 1 162 ? -11.333 -13.002 23.171 1.00 75.06 162 SER A O 1
ATOM 1307 N N . LEU A 1 163 ? -9.149 -13.055 22.640 1.00 79.44 163 LEU A N 1
ATOM 1308 C CA . LEU A 1 163 ? -8.897 -14.423 23.092 1.00 79.44 163 LEU A CA 1
ATOM 1309 C C . LEU A 1 163 ? -8.775 -14.515 24.619 1.00 79.44 163 LEU A C 1
ATOM 1311 O O . LEU A 1 163 ? -9.165 -15.528 25.190 1.00 79.44 163 LEU A O 1
ATOM 1315 N N . GLU A 1 164 ? -8.278 -13.463 25.276 1.00 73.50 164 GLU A N 1
ATOM 1316 C CA . GLU A 1 164 ? -8.209 -13.359 26.742 1.00 73.50 164 GLU A CA 1
ATOM 1317 C C . GLU A 1 164 ? -9.581 -13.152 27.406 1.00 73.50 164 GLU A C 1
ATOM 1319 O O . GLU A 1 164 ? -9.729 -13.436 28.590 1.00 73.50 164 GLU A O 1
ATOM 1324 N N . LYS A 1 165 ? 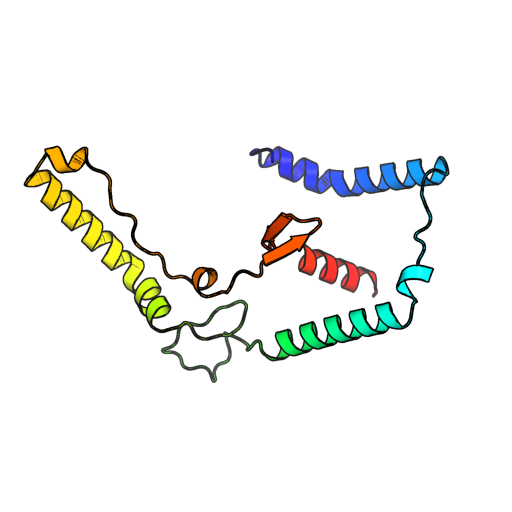-10.583 -12.662 26.663 1.00 59.28 165 LYS A N 1
ATOM 1325 C CA . LYS A 1 165 ? -11.953 -12.422 27.155 1.00 59.28 165 LYS A CA 1
ATOM 1326 C C . LYS A 1 165 ? -12.939 -13.567 26.867 1.00 59.28 165 LYS A C 1
ATOM 1328 O O . LYS A 1 165 ? -14.143 -13.313 26.821 1.00 59.28 165 LYS A O 1
ATOM 1333 N N . LYS A 1 166 ? -12.446 -14.788 26.643 1.00 43.50 166 LYS A N 1
ATOM 1334 C CA . LYS A 1 166 ? -13.298 -15.987 26.592 1.00 43.50 166 LYS A CA 1
ATOM 1335 C C . LYS A 1 166 ? -13.868 -16.342 27.960 1.00 43.50 166 LYS A C 1
ATOM 1337 O O . LYS A 1 166 ? -13.123 -16.209 28.954 1.00 43.50 166 LYS A O 1
#

Secondary structure (DSSP, 8-state):
----HHHHHHHHHHHHHHHHHHHHHHHHTT--PPP-GGGTSSHHHHHHHHHHHHHHHHHHHT---TT-TTS-TTS-B-TTT-PBPPHHHHHHHHTHHHHHHHHHHHHHHHHHH-GGGGGSPPPPPPP--HHHHS---EEEETTEEEE----THHHHHHHHHHHHT-

Organism: Eumeta variegata (NCBI:txid151549)

Radius of gyration: 25.18 Å; chains: 1; bounding box: 51×39×74 Å